Protein AF-A0A6B3HBE4-F1 (afdb_monomer)

Structure (mmCIF, N/CA/C/O backbone):
data_AF-A0A6B3HBE4-F1
#
_entry.id   AF-A0A6B3HBE4-F1
#
loop_
_atom_site.group_PDB
_atom_site.id
_atom_site.type_symbol
_atom_site.label_atom_id
_atom_site.label_alt_id
_atom_site.label_comp_id
_atom_site.label_asym_id
_atom_site.label_entity_id
_atom_site.label_seq_id
_atom_site.pdbx_PDB_ins_code
_atom_site.Cartn_x
_atom_site.Cartn_y
_atom_site.Cartn_z
_atom_site.occupancy
_atom_site.B_iso_or_equiv
_atom_site.auth_seq_id
_atom_site.auth_comp_id
_atom_site.auth_asym_id
_atom_site.auth_atom_id
_atom_site.pdbx_PDB_model_num
ATOM 1 N N . LEU A 1 1 ? 2.280 4.215 -7.821 1.00 83.12 1 LEU A N 1
ATOM 2 C CA . LEU A 1 1 ? 1.162 3.337 -7.368 1.00 83.12 1 LEU A CA 1
ATOM 3 C C . LEU A 1 1 ? 1.650 2.064 -6.676 1.00 83.12 1 LEU A C 1
ATOM 5 O O . LEU A 1 1 ? 1.204 1.824 -5.567 1.00 83.12 1 LEU A O 1
ATOM 9 N N . ALA A 1 2 ? 2.536 1.256 -7.276 1.00 90.75 2 ALA A N 1
ATOM 10 C CA . ALA A 1 2 ? 3.036 0.026 -6.636 1.00 90.75 2 ALA A CA 1
ATOM 11 C C . ALA A 1 2 ? 3.702 0.277 -5.268 1.00 90.75 2 ALA A C 1
ATOM 13 O O . ALA A 1 2 ? 3.435 -0.441 -4.313 1.00 90.75 2 ALA A O 1
ATOM 14 N N . GLU A 1 3 ? 4.503 1.336 -5.166 1.00 90.44 3 GLU A N 1
ATOM 15 C CA . GLU A 1 3 ? 5.178 1.731 -3.924 1.00 90.44 3 GLU A CA 1
ATOM 16 C C . GLU A 1 3 ? 4.204 2.246 -2.860 1.00 90.44 3 GLU A C 1
ATOM 18 O O . GLU A 1 3 ? 4.286 1.847 -1.707 1.00 90.44 3 GLU A O 1
ATOM 23 N N . VAL A 1 4 ? 3.184 3.012 -3.263 1.00 92.25 4 VAL A N 1
ATOM 24 C CA . VAL A 1 4 ? 2.107 3.459 -2.362 1.00 92.25 4 VAL A CA 1
ATOM 25 C C . VAL A 1 4 ? 1.341 2.264 -1.770 1.00 92.25 4 VAL A C 1
ATOM 27 O O . VAL A 1 4 ? 1.078 2.235 -0.570 1.00 92.25 4 VAL A O 1
ATOM 30 N N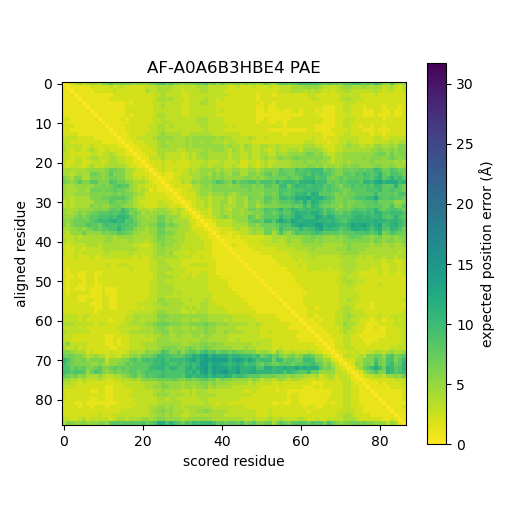 . GLU A 1 5 ? 1.018 1.252 -2.585 1.00 94.19 5 GLU A N 1
ATOM 31 C CA . GLU A 1 5 ? 0.367 0.014 -2.119 1.00 94.19 5 GLU A CA 1
ATOM 32 C C . GLU A 1 5 ? 1.262 -0.777 -1.153 1.00 94.19 5 GLU A C 1
ATOM 34 O O . GLU A 1 5 ? 0.799 -1.248 -0.109 1.00 94.19 5 GLU A O 1
ATOM 39 N N . ARG A 1 6 ? 2.554 -0.903 -1.486 1.00 94.88 6 ARG A N 1
ATOM 40 C CA . ARG A 1 6 ? 3.563 -1.564 -0.651 1.00 94.88 6 ARG A CA 1
ATOM 41 C C . ARG A 1 6 ? 3.680 -0.878 0.709 1.00 94.88 6 ARG A C 1
ATOM 43 O O . ARG A 1 6 ? 3.523 -1.545 1.731 1.00 94.88 6 ARG A O 1
ATOM 50 N N . PHE A 1 7 ? 3.845 0.439 0.714 1.00 93.94 7 PHE A N 1
ATOM 51 C CA . PHE A 1 7 ? 3.974 1.232 1.927 1.00 93.94 7 PHE A CA 1
ATOM 52 C C . PHE A 1 7 ? 2.755 1.055 2.842 1.00 93.94 7 PHE A C 1
ATOM 54 O O . PHE A 1 7 ? 2.883 0.651 3.996 1.00 93.94 7 PHE A O 1
ATOM 61 N N . TRP A 1 8 ? 1.537 1.263 2.337 1.00 95.44 8 TRP A N 1
ATOM 62 C CA . TRP A 1 8 ? 0.351 1.246 3.198 1.00 95.44 8 TRP A CA 1
ATOM 63 C C . TRP A 1 8 ? -0.053 -0.146 3.692 1.00 95.44 8 TRP A C 1
ATOM 65 O O . TRP A 1 8 ? -0.415 -0.300 4.862 1.00 95.44 8 TRP A O 1
ATOM 75 N N . PHE A 1 9 ? 0.002 -1.174 2.843 1.00 96.56 9 PHE A N 1
ATOM 76 C CA . PHE A 1 9 ? -0.505 -2.499 3.215 1.00 96.56 9 PHE A CA 1
ATOM 77 C C . PHE A 1 9 ? 0.563 -3.475 3.709 1.00 96.56 9 PHE A C 1
ATOM 79 O O . PHE A 1 9 ? 0.222 -4.463 4.368 1.00 96.56 9 PHE A O 1
ATOM 86 N N . ARG A 1 10 ? 1.840 -3.242 3.404 1.00 95.94 10 ARG A N 1
ATOM 87 C CA . ARG A 1 10 ? 2.933 -4.112 3.854 1.00 95.94 10 ARG A CA 1
ATOM 88 C C . ARG A 1 10 ? 3.701 -3.461 4.987 1.00 95.94 10 ARG A C 1
ATOM 90 O O . ARG A 1 10 ? 3.761 -4.044 6.065 1.00 95.94 10 ARG A O 1
ATOM 97 N N . GLU A 1 11 ? 4.174 -2.238 4.807 1.00 94.94 11 GLU A N 1
ATOM 98 C CA . GLU A 1 11 ? 4.976 -1.572 5.838 1.00 94.94 11 GLU A CA 1
ATOM 99 C C . GLU A 1 11 ? 4.109 -1.031 6.975 1.00 94.94 11 GLU A C 1
ATOM 101 O O . GLU A 1 11 ? 4.310 -1.385 8.134 1.00 94.94 11 GLU A O 1
ATOM 106 N N . ILE A 1 12 ? 3.069 -0.251 6.670 1.00 95.50 12 ILE A N 1
ATOM 107 C CA . ILE A 1 12 ? 2.187 0.304 7.699 1.00 95.50 12 ILE A CA 1
ATOM 108 C C . ILE A 1 12 ? 1.288 -0.788 8.277 1.00 95.50 12 ILE A C 1
ATOM 110 O O . ILE A 1 12 ? 1.436 -1.135 9.448 1.00 95.50 12 ILE A O 1
ATOM 114 N N . LEU A 1 13 ? 0.366 -1.366 7.498 1.00 96.25 13 LEU A N 1
ATOM 115 C CA . LEU A 1 13 ? -0.600 -2.332 8.035 1.00 96.25 13 LEU A CA 1
ATOM 116 C C . LEU A 1 13 ? 0.085 -3.562 8.650 1.00 96.25 13 LEU A C 1
ATOM 118 O O . LEU A 1 13 ? -0.186 -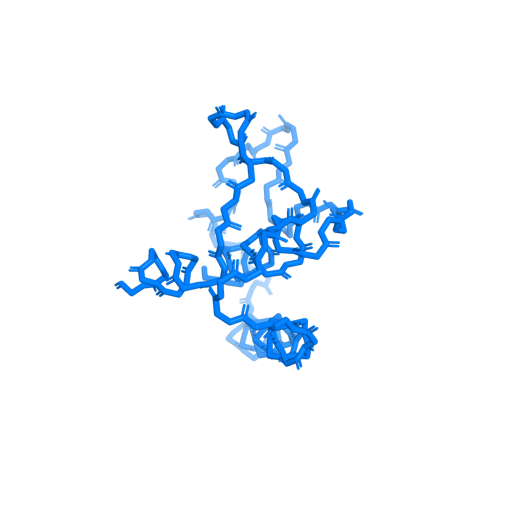3.891 9.807 1.00 96.25 13 LEU A O 1
ATOM 122 N N . ALA A 1 14 ? 0.966 -4.227 7.896 1.00 95.94 14 ALA A N 1
ATOM 123 C CA . ALA A 1 14 ? 1.572 -5.487 8.319 1.00 95.94 14 ALA A CA 1
ATOM 124 C C . ALA A 1 14 ? 2.887 -5.332 9.102 1.00 95.94 14 ALA A C 1
ATOM 126 O O . ALA A 1 14 ? 3.280 -6.288 9.776 1.00 95.94 14 ALA A O 1
ATOM 127 N N . GLY A 1 15 ? 3.513 -4.149 9.104 1.00 94.19 15 GLY A N 1
ATOM 128 C CA . GLY A 1 15 ? 4.778 -3.921 9.807 1.00 94.19 15 GLY A CA 1
ATOM 129 C C . GLY A 1 15 ? 5.980 -4.576 9.126 1.00 94.19 15 GLY A C 1
ATOM 130 O O . GLY A 1 15 ? 6.939 -4.918 9.811 1.00 94.19 15 GLY A O 1
ATOM 131 N N . GLU A 1 16 ? 5.908 -4.851 7.822 1.00 94.56 16 GLU A N 1
ATOM 132 C CA . GLU A 1 16 ? 7.034 -5.405 7.066 1.00 94.56 16 GLU A CA 1
ATOM 133 C C . GLU A 1 16 ? 8.107 -4.325 6.866 1.00 94.56 16 GLU A C 1
ATOM 135 O O . GLU A 1 16 ? 7.797 -3.239 6.399 1.00 94.56 16 GLU A O 1
ATOM 140 N N . GLU A 1 17 ? 9.370 -4.619 7.175 1.00 91.50 17 GLU A N 1
ATOM 141 C CA . GLU A 1 17 ? 10.492 -3.751 6.798 1.00 91.50 17 GLU A CA 1
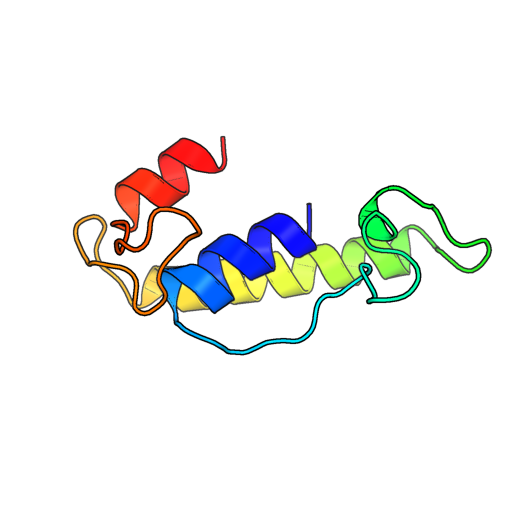ATOM 142 C C . GLU A 1 17 ? 10.966 -4.151 5.403 1.00 91.50 17 GLU A C 1
ATOM 144 O O . GLU A 1 17 ? 11.540 -5.226 5.198 1.00 91.50 17 GLU A O 1
ATOM 149 N N . LEU A 1 18 ? 10.666 -3.308 4.424 1.00 90.56 18 LEU A N 1
ATOM 150 C CA . LEU A 1 18 ? 10.933 -3.567 3.022 1.00 90.56 18 LEU A CA 1
ATOM 151 C C . LEU A 1 18 ? 11.755 -2.423 2.435 1.00 90.56 18 LEU A C 1
ATOM 153 O O . LEU A 1 18 ? 11.519 -1.277 2.792 1.00 90.56 18 LEU A O 1
ATOM 157 N N . PRO A 1 19 ? 12.693 -2.709 1.517 1.00 89.31 19 PRO A N 1
ATOM 158 C CA . PRO A 1 19 ? 13.329 -1.642 0.765 1.00 89.31 19 PRO A CA 1
ATOM 159 C C . PRO A 1 19 ? 12.309 -0.989 -0.171 1.00 89.31 19 PRO A C 1
ATOM 161 O O . PRO A 1 19 ? 11.396 -1.676 -0.664 1.00 89.31 19 PRO A O 1
ATOM 164 N N . ASP A 1 20 ? 12.532 0.289 -0.452 1.00 87.12 20 ASP A N 1
ATOM 165 C CA . ASP A 1 20 ? 11.838 1.037 -1.496 1.00 87.12 20 ASP A CA 1
ATOM 166 C C . ASP A 1 20 ? 11.987 0.327 -2.850 1.00 87.12 20 ASP A C 1
ATOM 168 O O . ASP A 1 20 ? 12.943 -0.420 -3.103 1.00 87.12 20 ASP A O 1
ATOM 172 N N . LEU A 1 21 ? 10.982 0.484 -3.711 1.00 87.19 21 LEU A N 1
ATOM 173 C CA . LEU A 1 21 ? 10.974 -0.155 -5.028 1.00 87.19 21 LEU A CA 1
ATOM 174 C C . LEU A 1 21 ? 11.756 0.663 -6.048 1.00 87.19 21 LEU A C 1
ATOM 176 O O . LEU 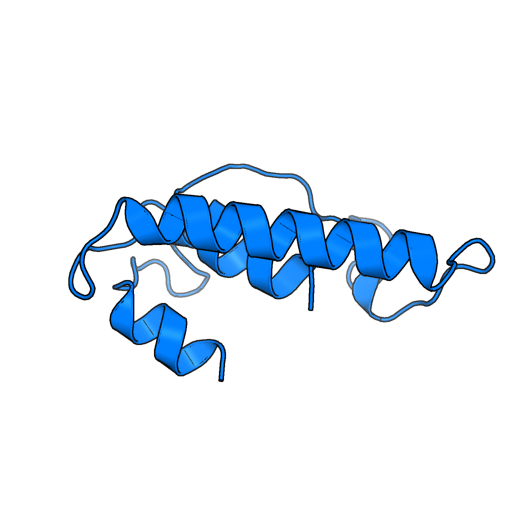A 1 21 ? 12.379 0.076 -6.938 1.00 87.19 21 LEU A O 1
ATOM 180 N N . TYR A 1 22 ? 11.674 1.988 -5.943 1.00 87.75 22 TYR A N 1
ATOM 181 C CA . TYR A 1 22 ? 12.225 2.910 -6.930 1.00 87.75 22 TYR A CA 1
ATOM 182 C C . TYR A 1 22 ? 13.077 4.004 -6.292 1.00 87.75 22 TYR A C 1
ATOM 184 O O . TYR A 1 22 ? 14.111 4.358 -6.859 1.00 87.75 22 TYR A O 1
ATOM 192 N N . SER A 1 23 ? 12.685 4.500 -5.119 1.00 86.19 23 SER A N 1
ATOM 193 C CA . SER A 1 23 ? 13.456 5.507 -4.393 1.00 86.19 23 SER A CA 1
ATOM 194 C C . SER A 1 23 ? 14.761 4.935 -3.835 1.00 86.19 23 SER A C 1
ATOM 196 O O . SER A 1 23 ? 14.854 3.777 -3.423 1.00 86.19 23 SER A O 1
ATOM 198 N N . THR A 1 24 ? 15.803 5.762 -3.840 1.00 86.19 24 THR A N 1
ATOM 199 C CA . THR A 1 24 ? 17.122 5.440 -3.279 1.00 86.19 24 THR A CA 1
ATOM 200 C C . THR A 1 24 ? 17.650 6.628 -2.479 1.00 86.19 24 THR A C 1
ATOM 202 O O . THR A 1 24 ? 17.147 7.739 -2.608 1.00 86.19 24 THR A O 1
ATOM 205 N N . GLU A 1 25 ? 18.696 6.434 -1.669 1.00 85.62 25 GLU A N 1
ATOM 206 C CA . GLU A 1 25 ? 19.321 7.556 -0.946 1.00 85.62 25 GLU A CA 1
ATOM 207 C C . GLU A 1 25 ? 19.897 8.627 -1.894 1.00 85.62 25 GLU A C 1
ATOM 209 O O . GLU A 1 25 ? 19.937 9.806 -1.545 1.00 85.62 25 GLU A O 1
ATOM 214 N N . GLU A 1 26 ? 20.340 8.222 -3.087 1.00 86.75 26 GLU A N 1
ATOM 215 C CA . GLU A 1 26 ? 20.927 9.108 -4.100 1.00 86.75 26 GLU A CA 1
ATOM 216 C C . GLU A 1 26 ? 19.862 9.793 -4.974 1.00 86.75 26 GLU A C 1
ATOM 218 O O . GLU A 1 26 ? 20.100 10.892 -5.476 1.00 86.75 26 GLU A O 1
ATOM 223 N N . ASP A 1 27 ? 18.691 9.167 -5.118 1.00 84.69 27 ASP A N 1
ATOM 224 C CA . ASP A 1 27 ? 17.523 9.687 -5.834 1.00 84.69 27 ASP A CA 1
ATOM 225 C C . ASP A 1 27 ? 16.231 9.379 -5.050 1.00 84.69 27 ASP A C 1
ATOM 227 O O . ASP A 1 27 ? 15.584 8.348 -5.283 1.00 84.69 27 ASP A O 1
ATOM 231 N N . PRO A 1 28 ? 15.867 10.238 -4.078 1.00 83.62 28 PRO A N 1
ATOM 232 C CA . PRO A 1 28 ? 14.693 10.027 -3.229 1.00 83.62 28 PRO A CA 1
ATOM 233 C C . PRO A 1 28 ? 13.367 10.062 -3.998 1.00 83.62 28 PRO A C 1
ATOM 235 O O . PRO A 1 28 ? 12.410 9.414 -3.585 1.00 83.62 28 PRO A O 1
ATOM 238 N N . ASP A 1 29 ? 13.334 10.780 -5.123 1.00 84.12 29 ASP A N 1
ATOM 239 C CA . ASP A 1 29 ? 12.162 10.944 -5.992 1.00 84.12 29 ASP A CA 1
ATOM 240 C C . ASP A 1 29 ? 12.241 10.014 -7.226 1.00 84.12 29 ASP A C 1
ATOM 242 O O . ASP A 1 29 ? 11.630 10.274 -8.269 1.00 84.12 29 ASP A O 1
ATOM 246 N N . GLY A 1 30 ? 13.019 8.925 -7.137 1.00 83.50 30 GLY A N 1
ATOM 247 C CA . GLY A 1 30 ? 13.237 7.979 -8.237 1.00 83.50 30 GLY A CA 1
ATOM 248 C C . GLY A 1 30 ? 11.953 7.322 -8.757 1.00 83.50 30 GLY A C 1
ATOM 249 O O . GLY A 1 30 ? 11.886 6.912 -9.917 1.00 83.50 30 GLY A O 1
ATOM 250 N N . ASP A 1 31 ? 10.896 7.291 -7.948 1.00 83.44 31 ASP A N 1
ATOM 251 C CA . ASP A 1 31 ? 9.556 6.824 -8.307 1.00 83.44 31 ASP A CA 1
ATOM 252 C C . ASP A 1 31 ? 8.825 7.735 -9.312 1.00 83.44 31 ASP A C 1
ATOM 254 O O . ASP A 1 31 ? 7.908 7.283 -10.011 1.00 83.44 31 ASP A O 1
ATOM 258 N N . PHE A 1 32 ? 9.262 8.992 -9.451 1.00 84.06 32 PHE A N 1
ATOM 259 C CA . PHE A 1 32 ? 8.795 9.929 -10.477 1.00 84.06 32 PHE A CA 1
ATOM 260 C C . PHE A 1 32 ? 9.589 9.846 -11.787 1.00 84.06 32 PHE A C 1
ATOM 262 O O . PHE A 1 32 ? 9.165 10.418 -12.799 1.00 84.06 32 PHE A O 1
ATOM 269 N N . THR A 1 33 ? 10.706 9.116 -11.808 1.00 85.44 33 THR A N 1
ATOM 270 C CA . THR A 1 33 ? 11.568 8.985 -12.985 1.00 85.44 33 THR A CA 1
ATOM 271 C C . THR A 1 33 ? 11.274 7.693 -13.746 1.00 85.44 33 THR A C 1
ATOM 273 O O . THR A 1 33 ? 11.303 6.587 -13.212 1.00 85.44 33 THR A O 1
ATOM 276 N N . VAL A 1 34 ? 11.029 7.806 -15.054 1.00 83.50 34 VAL A N 1
ATOM 277 C CA . VAL A 1 34 ? 10.867 6.634 -15.926 1.00 83.50 34 VAL A CA 1
ATOM 278 C C . VAL A 1 34 ? 12.233 6.218 -16.464 1.00 83.50 34 VAL A C 1
ATOM 280 O O . VAL A 1 34 ? 12.795 6.892 -17.325 1.00 83.50 34 VAL A O 1
ATOM 283 N N . ALA A 1 35 ? 12.758 5.093 -15.978 1.00 84.31 35 ALA A N 1
ATOM 284 C CA . ALA A 1 35 ? 13.994 4.515 -16.499 1.00 84.31 35 ALA A CA 1
ATOM 285 C C . ALA A 1 35 ? 13.855 4.128 -17.983 1.00 84.31 35 ALA A C 1
ATOM 287 O O . ALA A 1 35 ? 12.818 3.615 -18.402 1.00 84.31 35 ALA A O 1
ATOM 288 N N . GLU A 1 36 ? 14.919 4.282 -18.777 1.00 85.62 36 GLU A N 1
ATOM 289 C CA . GLU A 1 36 ? 14.907 3.912 -20.206 1.00 85.62 36 GLU A CA 1
ATOM 290 C C . GLU A 1 36 ? 14.612 2.421 -20.446 1.00 85.62 36 GLU A C 1
ATOM 292 O O . GLU A 1 36 ? 14.076 2.039 -21.484 1.00 85.62 36 GLU A O 1
ATOM 297 N N . SER A 1 37 ? 14.942 1.566 -19.476 1.00 85.94 37 SER A N 1
ATOM 298 C CA . SER A 1 37 ? 14.670 0.127 -19.504 1.00 85.94 37 SER A CA 1
ATOM 299 C C . SER A 1 37 ? 13.255 -0.244 -19.044 1.00 85.94 37 SER A C 1
ATOM 301 O O . SER A 1 37 ? 12.883 -1.421 -19.105 1.00 85.94 37 SER A O 1
ATOM 303 N N . ALA A 1 38 ? 12.457 0.721 -18.574 1.00 86.88 38 ALA A N 1
ATOM 304 C CA . ALA A 1 38 ? 11.112 0.467 -18.086 1.00 86.88 38 ALA A CA 1
ATOM 305 C C . ALA A 1 38 ? 10.200 0.018 -19.235 1.00 86.88 38 ALA A C 1
ATOM 307 O O . ALA A 1 38 ? 10.091 0.657 -20.281 1.00 86.88 38 ALA A O 1
ATOM 308 N N . THR A 1 39 ? 9.500 -1.094 -19.023 1.00 91.50 39 THR A N 1
ATOM 309 C CA . THR A 1 39 ? 8.499 -1.600 -19.964 1.00 91.50 39 THR A CA 1
ATOM 310 C C . THR A 1 39 ? 7.148 -1.655 -19.280 1.00 91.50 39 THR A C 1
ATOM 312 O O . THR A 1 39 ? 7.065 -1.994 -18.100 1.00 91.50 39 THR A O 1
ATOM 315 N N . TRP A 1 40 ? 6.077 -1.397 -20.036 1.00 89.12 40 TRP A N 1
ATOM 316 C CA . TRP A 1 40 ? 4.710 -1.522 -19.526 1.00 89.12 40 TRP A CA 1
ATOM 317 C C . TRP A 1 40 ? 4.477 -2.871 -18.833 1.00 89.12 40 TRP A C 1
ATOM 319 O O . TRP A 1 40 ? 4.004 -2.909 -17.703 1.00 89.12 40 TRP A O 1
ATOM 329 N N . ALA A 1 41 ? 4.860 -3.975 -19.484 1.00 91.81 41 ALA A N 1
ATOM 330 C CA . ALA A 1 41 ? 4.658 -5.318 -18.948 1.00 91.81 41 ALA A CA 1
ATOM 331 C C . ALA A 1 41 ? 5.407 -5.540 -17.621 1.00 91.81 41 ALA A C 1
ATOM 333 O O . ALA A 1 41 ? 4.863 -6.155 -16.705 1.00 91.81 41 ALA A O 1
ATOM 334 N N . GLY A 1 42 ? 6.632 -5.014 -17.497 1.00 89.88 42 GLY A N 1
ATOM 335 C CA . GLY A 1 42 ? 7.398 -5.068 -16.252 1.00 89.88 42 GLY A CA 1
ATOM 336 C C . GLY A 1 42 ? 6.730 -4.269 -15.134 1.00 89.88 42 GLY A C 1
ATOM 337 O O . GLY A 1 42 ? 6.473 -4.809 -14.058 1.00 89.88 42 GLY A O 1
ATOM 338 N N . THR A 1 43 ? 6.378 -3.011 -15.405 1.00 90.56 43 THR A N 1
ATOM 339 C CA . THR A 1 43 ? 5.734 -2.123 -14.427 1.00 90.56 43 THR A CA 1
ATOM 340 C C . THR A 1 43 ? 4.362 -2.647 -13.997 1.00 90.56 43 THR A C 1
ATOM 342 O O . THR A 1 43 ? 4.046 -2.655 -12.807 1.00 90.56 43 THR A O 1
ATOM 345 N N . GLU A 1 44 ? 3.559 -3.156 -14.936 1.00 93.56 44 GLU A N 1
ATOM 346 C CA . GLU A 1 44 ? 2.261 -3.770 -14.645 1.00 93.56 44 GLU A CA 1
ATOM 347 C C . GLU A 1 44 ? 2.420 -5.013 -13.759 1.00 93.56 44 GLU A C 1
ATOM 349 O O . GLU A 1 44 ? 1.666 -5.189 -12.800 1.00 93.56 44 GLU A O 1
ATOM 354 N N . SER A 1 45 ? 3.408 -5.867 -14.045 1.00 94.19 45 SER A N 1
ATOM 355 C CA . SER A 1 45 ? 3.671 -7.064 -13.244 1.00 94.19 45 SER A CA 1
ATOM 356 C C . SER A 1 45 ? 4.037 -6.716 -11.800 1.00 94.19 45 SER A C 1
ATOM 358 O O . SER A 1 45 ? 3.516 -7.343 -10.876 1.00 94.19 45 SER A O 1
ATOM 360 N N . VAL A 1 46 ? 4.895 -5.710 -11.591 1.00 94.00 46 VAL A N 1
ATOM 361 C CA . VAL A 1 46 ? 5.269 -5.238 -10.246 1.00 94.00 46 VAL A CA 1
ATOM 362 C C . VAL A 1 46 ? 4.045 -4.703 -9.510 1.00 94.00 46 VAL A C 1
ATOM 364 O O . VAL A 1 46 ? 3.751 -5.133 -8.396 1.00 94.00 46 VAL A O 1
ATOM 367 N N . TRP A 1 47 ? 3.265 -3.837 -10.156 1.00 93.00 47 TRP A N 1
ATOM 368 C CA . TRP A 1 47 ? 2.058 -3.279 -9.551 1.00 93.00 47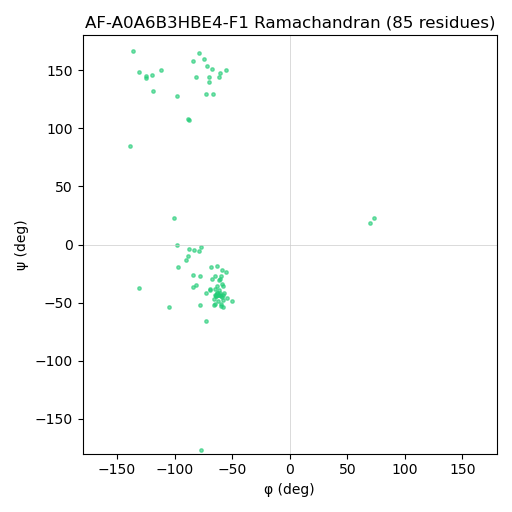 TRP A CA 1
ATOM 369 C C . TRP A 1 47 ? 1.042 -4.360 -9.161 1.00 93.00 47 TRP A C 1
ATOM 371 O O . TRP A 1 47 ? 0.529 -4.357 -8.042 1.00 93.00 47 TRP A O 1
ATOM 381 N N . ARG A 1 48 ? 0.791 -5.343 -10.032 1.00 95.06 48 ARG A N 1
ATOM 382 C CA . ARG A 1 48 ? -0.115 -6.462 -9.726 1.00 95.06 48 ARG A CA 1
ATOM 383 C C . ARG A 1 48 ? 0.386 -7.328 -8.572 1.00 95.06 48 ARG A C 1
ATOM 385 O O . ARG A 1 48 ? -0.437 -7.820 -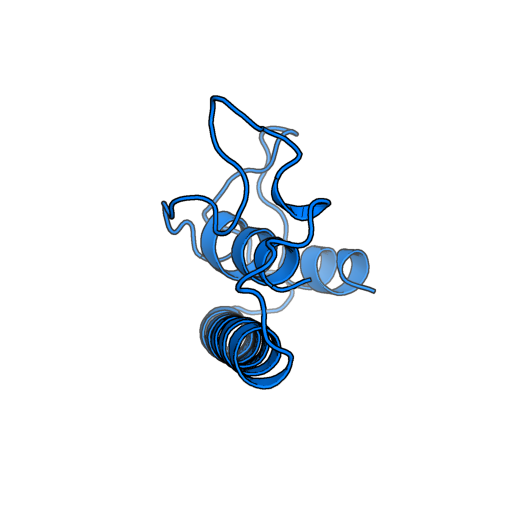7.797 1.00 95.06 48 ARG A O 1
ATOM 392 N N . ALA A 1 49 ? 1.699 -7.521 -8.453 1.00 96.38 49 ALA A N 1
ATOM 393 C CA . ALA A 1 49 ? 2.287 -8.259 -7.341 1.00 96.38 49 ALA A CA 1
ATOM 394 C C . ALA A 1 49 ? 2.044 -7.544 -6.003 1.00 96.38 49 ALA A C 1
ATOM 396 O O . ALA A 1 49 ? 1.627 -8.195 -5.041 1.00 96.38 49 ALA A O 1
ATOM 397 N N . GLU A 1 50 ? 2.209 -6.218 -5.963 1.00 96.06 50 GLU A N 1
ATOM 398 C CA . GLU A 1 50 ? 1.952 -5.430 -4.754 1.00 96.06 50 GLU A CA 1
ATOM 399 C C . GLU A 1 50 ? 0.455 -5.362 -4.414 1.00 96.06 50 GLU A C 1
ATOM 401 O O . GLU A 1 50 ? 0.103 -5.575 -3.258 1.00 96.06 50 GLU A O 1
ATOM 406 N N . ILE A 1 51 ? -0.460 -5.249 -5.392 1.00 95.94 51 ILE A N 1
ATOM 407 C CA . ILE A 1 51 ? -1.911 -5.398 -5.125 1.00 95.94 51 ILE A CA 1
ATOM 408 C C . ILE A 1 51 ? -2.218 -6.767 -4.506 1.00 95.94 51 ILE A C 1
ATOM 410 O O . ILE A 1 51 ? -3.032 -6.888 -3.587 1.00 95.94 51 ILE A O 1
ATOM 414 N N . ALA A 1 52 ? -1.617 -7.835 -5.034 1.00 97.50 52 ALA A N 1
ATOM 415 C CA . ALA A 1 52 ? -1.854 -9.176 -4.517 1.00 97.50 52 ALA A CA 1
ATOM 416 C C . ALA A 1 52 ? -1.342 -9.316 -3.075 1.00 97.50 52 ALA A C 1
ATOM 418 O O . ALA A 1 52 ? -2.000 -9.968 -2.264 1.00 97.50 52 ALA A O 1
ATOM 419 N N . ALA A 1 53 ? -0.202 -8.703 -2.747 1.00 96.38 53 ALA A N 1
ATOM 420 C CA . ALA A 1 53 ? 0.310 -8.635 -1.382 1.00 96.38 53 ALA A CA 1
ATOM 421 C C . ALA A 1 53 ? -0.607 -7.807 -0.471 1.00 96.38 53 ALA A C 1
ATOM 423 O O . ALA A 1 53 ? -1.012 -8.305 0.579 1.00 96.38 53 ALA A O 1
ATOM 424 N N . ALA A 1 54 ? -1.033 -6.625 -0.918 1.00 95.75 54 ALA A N 1
ATOM 425 C CA . ALA A 1 54 ? -1.952 -5.758 -0.192 1.00 95.75 54 ALA A CA 1
ATOM 426 C C . ALA A 1 54 ? -3.252 -6.480 0.188 1.00 95.75 54 ALA A C 1
ATOM 428 O O . ALA A 1 54 ? -3.673 -6.462 1.344 1.00 95.75 54 ALA A O 1
ATOM 429 N N . ARG A 1 55 ? -3.846 -7.215 -0.761 1.00 96.38 55 ARG A N 1
ATOM 430 C CA . ARG A 1 55 ? -5.055 -8.022 -0.522 1.00 96.38 55 ARG A CA 1
ATOM 431 C C . ARG A 1 55 ? -4.834 -9.146 0.483 1.00 96.38 55 ARG A C 1
ATOM 433 O O . ARG A 1 55 ? -5.707 -9.383 1.313 1.00 96.38 55 ARG A O 1
ATOM 440 N N . ARG A 1 56 ? -3.700 -9.851 0.405 1.00 97.44 56 ARG A N 1
ATOM 441 C CA . ARG A 1 56 ? -3.371 -10.919 1.364 1.00 97.44 56 ARG A CA 1
ATOM 442 C C . ARG A 1 56 ? -3.205 -10.364 2.771 1.00 97.44 56 ARG A C 1
ATOM 444 O O . ARG A 1 56 ? -3.751 -10.946 3.701 1.00 97.44 56 ARG A O 1
ATOM 451 N N . ASN A 1 57 ? -2.504 -9.241 2.905 1.00 96.06 57 ASN A N 1
ATOM 452 C CA . ASN A 1 57 ? -2.293 -8.606 4.196 1.00 96.06 57 ASN A CA 1
ATOM 453 C C . ASN A 1 57 ? -3.617 -8.107 4.762 1.00 96.06 57 ASN A C 1
ATOM 455 O O . ASN A 1 57 ? -3.976 -8.517 5.856 1.00 96.06 57 ASN A O 1
ATOM 459 N N . ALA A 1 58 ? -4.399 -7.340 4.002 1.00 96.38 58 ALA A N 1
ATOM 460 C CA . ALA A 1 58 ? -5.680 -6.819 4.471 1.00 96.38 58 ALA A CA 1
ATOM 461 C C . ALA A 1 58 ? -6.681 -7.912 4.886 1.00 96.38 58 ALA A C 1
ATOM 463 O O . ALA A 1 58 ? -7.419 -7.723 5.846 1.00 96.38 58 ALA A O 1
ATOM 464 N N . ALA A 1 59 ? -6.677 -9.077 4.227 1.00 97.25 59 ALA A N 1
ATOM 465 C CA . ALA A 1 59 ? -7.553 -10.196 4.586 1.00 97.25 59 ALA A CA 1
ATOM 466 C C . ALA A 1 59 ? -7.297 -10.770 5.995 1.00 97.25 59 ALA A C 1
ATOM 468 O O . ALA A 1 59 ? -8.159 -11.465 6.530 1.00 97.25 59 ALA A O 1
ATOM 469 N N . ALA A 1 60 ? -6.132 -10.498 6.591 1.00 96.31 60 ALA A N 1
ATOM 470 C CA . ALA A 1 60 ? -5.786 -10.929 7.942 1.00 96.31 60 ALA A CA 1
ATOM 471 C C . ALA A 1 60 ? -6.237 -9.950 9.046 1.00 96.31 60 ALA A C 1
ATOM 473 O O . ALA A 1 60 ? -6.042 -10.259 10.220 1.00 96.31 60 ALA A O 1
ATOM 474 N N . TYR A 1 61 ? -6.820 -8.798 8.690 1.00 96.62 61 TYR A N 1
ATOM 475 C CA . TYR A 1 61 ? -7.202 -7.735 9.625 1.00 96.62 61 TYR A CA 1
ATOM 476 C C . TYR A 1 61 ? -8.687 -7.382 9.488 1.00 96.62 61 TYR A C 1
ATOM 478 O O . TYR A 1 61 ? -9.261 -7.365 8.398 1.00 96.62 61 TYR A O 1
ATOM 486 N N . GLY A 1 62 ? -9.314 -7.049 10.610 1.00 97.00 62 GLY A N 1
ATOM 487 C CA . GLY A 1 62 ? -10.590 -6.353 10.653 1.00 97.00 62 GLY A CA 1
ATOM 488 C C . GLY A 1 62 ? -10.444 -4.868 10.307 1.00 97.00 62 GLY A C 1
ATOM 489 O O . GLY A 1 62 ? -9.378 -4.273 10.431 1.00 97.00 62 GLY A O 1
ATOM 490 N N . LEU A 1 63 ? -11.548 -4.229 9.908 1.00 96.81 63 LEU A N 1
ATOM 491 C CA . LEU A 1 63 ? -11.551 -2.807 9.532 1.00 96.81 63 LEU A CA 1
ATOM 492 C C . LEU A 1 63 ? -11.116 -1.862 10.665 1.00 96.81 63 LEU A C 1
ATOM 494 O O . LEU A 1 63 ? -10.580 -0.791 10.392 1.00 96.81 63 LEU A O 1
ATOM 498 N N . ASP A 1 64 ? -11.365 -2.238 11.916 1.00 97.56 64 ASP A N 1
ATOM 499 C CA . ASP A 1 64 ? -11.007 -1.441 13.092 1.00 97.56 64 ASP A CA 1
ATOM 500 C C . ASP A 1 64 ? -9.685 -1.899 13.739 1.00 97.56 64 ASP A C 1
ATOM 502 O O . ASP A 1 64 ? -9.235 -1.277 14.702 1.00 97.56 64 ASP A O 1
ATOM 506 N N . ASP A 1 65 ? -9.034 -2.936 13.194 1.00 97.62 65 ASP A N 1
ATOM 507 C CA . ASP A 1 65 ? -7.734 -3.396 13.682 1.00 97.62 65 ASP A CA 1
ATOM 508 C C . ASP A 1 65 ? -6.648 -2.381 13.338 1.00 97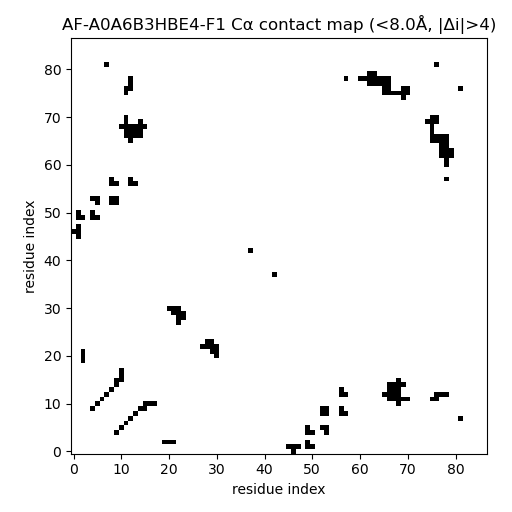.62 65 ASP A C 1
ATOM 510 O O . ASP A 1 65 ? -6.623 -1.812 12.243 1.00 97.62 65 ASP A O 1
ATOM 514 N N . LEU A 1 66 ? -5.743 -2.172 14.293 1.00 96.88 66 LEU A N 1
ATOM 515 C CA . LEU A 1 66 ? -4.628 -1.246 14.165 1.00 96.88 66 LEU A CA 1
ATOM 516 C C . LEU A 1 66 ? -3.462 -1.869 13.393 1.00 96.88 66 LEU A C 1
ATOM 518 O O . LEU A 1 66 ? -3.144 -3.050 13.539 1.00 96.88 66 LEU A O 1
ATOM 522 N N . SER A 1 67 ? -2.804 -1.021 12.613 1.00 95.94 67 SER A N 1
ATOM 523 C CA . SER A 1 67 ? -1.580 -1.303 11.885 1.00 95.94 67 SER A CA 1
ATOM 524 C C . SER A 1 6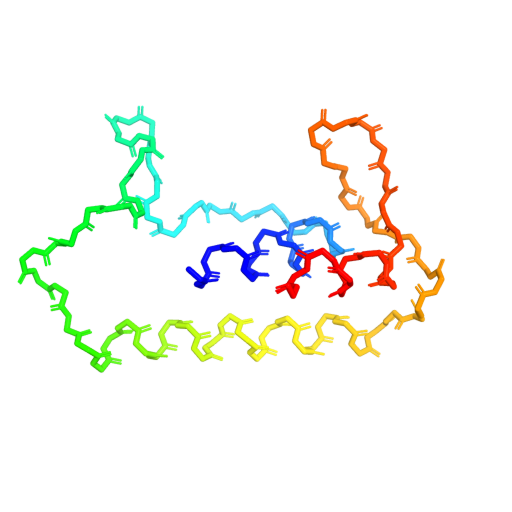7 ? -0.448 -1.687 12.835 1.00 95.94 67 SER A C 1
ATOM 526 O O . SER A 1 67 ? -0.367 -1.191 13.963 1.00 95.94 67 SER A O 1
ATOM 528 N N . ARG A 1 68 ? 0.443 -2.570 12.379 1.00 94.75 68 ARG A N 1
ATOM 529 C CA . ARG A 1 68 ? 1.637 -2.959 13.144 1.00 94.75 68 ARG A CA 1
ATOM 530 C C . ARG A 1 68 ? 2.774 -1.955 13.000 1.00 94.75 68 ARG A C 1
ATOM 532 O O . ARG A 1 68 ? 3.506 -1.733 13.959 1.00 94.75 68 ARG A O 1
ATOM 539 N N . GLY A 1 69 ? 2.905 -1.355 11.822 1.00 91.19 69 GLY A N 1
ATOM 540 C CA . GLY A 1 69 ? 3.796 -0.235 11.566 1.00 91.19 69 GLY A CA 1
ATOM 541 C C . GLY A 1 69 ? 3.213 1.086 12.064 1.00 91.19 69 GLY A C 1
ATOM 542 O O . GLY A 1 69 ? 2.012 1.215 12.339 1.00 91.19 69 GLY A O 1
ATOM 543 N N . VAL A 1 70 ? 4.084 2.087 12.156 1.00 87.50 70 VAL A N 1
ATOM 544 C CA . VAL A 1 70 ? 3.737 3.468 12.498 1.00 87.50 70 VAL A CA 1
ATOM 545 C C . VAL A 1 70 ? 4.107 4.374 11.333 1.00 87.50 70 VAL A C 1
ATOM 547 O O . VAL A 1 70 ? 5.205 4.282 10.797 1.00 87.50 70 VAL A O 1
ATOM 550 N N . GLY A 1 71 ? 3.183 5.244 10.926 1.00 76.44 71 GLY A N 1
ATOM 551 C CA . GLY A 1 71 ? 3.485 6.237 9.894 1.00 76.44 71 GLY A CA 1
ATOM 552 C C . GLY A 1 71 ? 4.299 7.406 10.446 1.00 76.44 71 GLY A C 1
ATOM 553 O O . GLY A 1 71 ? 4.601 7.478 11.638 1.00 76.44 71 GLY A O 1
ATOM 554 N N . SER A 1 72 ? 4.557 8.394 9.592 1.00 75.94 72 SER A N 1
ATOM 555 C CA . SER A 1 72 ? 5.288 9.625 9.934 1.00 75.94 72 SER A CA 1
ATOM 556 C C . SER A 1 72 ? 4.691 10.412 11.113 1.00 75.94 72 SER A C 1
ATOM 558 O O . SER A 1 72 ? 5.403 11.129 11.810 1.00 75.94 72 SER A O 1
ATOM 560 N N . ALA A 1 73 ? 3.395 10.243 11.392 1.00 77.62 73 ALA A N 1
ATOM 561 C CA . ALA A 1 73 ? 2.713 10.828 12.548 1.00 77.62 73 ALA A CA 1
ATOM 562 C C . ALA A 1 73 ? 2.989 10.103 13.888 1.00 77.62 73 ALA A C 1
ATOM 564 O O . ALA A 1 73 ? 2.459 10.512 14.924 1.00 77.62 73 ALA A O 1
ATOM 565 N N . GLY A 1 74 ? 3.766 9.013 13.882 1.00 84.81 74 GLY A N 1
ATOM 566 C CA . GLY A 1 74 ? 4.157 8.254 15.074 1.00 84.81 74 GLY A CA 1
ATOM 567 C C . GLY A 1 74 ? 3.022 7.470 15.740 1.00 84.81 74 GLY A C 1
ATOM 568 O O . GLY A 1 74 ? 3.124 7.119 16.915 1.00 84.81 74 GLY A O 1
ATOM 569 N N . LYS A 1 75 ? 1.916 7.224 15.028 1.00 89.06 75 LYS A N 1
ATOM 570 C CA . LYS A 1 75 ? 0.749 6.484 15.532 1.00 89.06 75 LYS A CA 1
ATOM 571 C C . LYS A 1 75 ? 0.316 5.408 14.534 1.00 89.06 75 LYS A C 1
ATOM 573 O O . LYS A 1 75 ? 0.476 5.623 13.330 1.00 89.06 75 LYS A O 1
ATOM 578 N N . PRO A 1 76 ? -0.239 4.281 15.014 1.00 92.88 76 PRO A N 1
ATOM 579 C CA . PRO A 1 76 ? -0.839 3.286 14.141 1.00 92.88 76 PRO A CA 1
ATOM 580 C C . PRO A 1 76 ? -2.168 3.791 13.558 1.00 92.88 76 PRO A C 1
ATOM 582 O O . PRO A 1 76 ? -2.868 4.602 14.172 1.00 92.88 76 PRO A O 1
ATOM 585 N N . PHE A 1 77 ? -2.526 3.272 12.387 1.00 94.75 77 PHE A N 1
ATOM 586 C CA . PHE A 1 77 ? -3.782 3.543 11.683 1.00 94.75 77 PHE A CA 1
ATOM 587 C C . PHE A 1 77 ? -4.650 2.292 11.678 1.00 94.75 77 PHE A C 1
ATOM 589 O O . PHE A 1 77 ? -4.119 1.189 11.660 1.00 94.75 77 PHE A O 1
ATOM 596 N N . ASN A 1 78 ? -5.977 2.426 11.663 1.00 96.50 78 ASN A N 1
ATOM 597 C CA . ASN A 1 78 ? -6.822 1.258 11.414 1.00 96.50 78 ASN A CA 1
ATOM 598 C C . ASN A 1 78 ? -6.977 0.983 9.912 1.00 96.50 78 ASN A C 1
ATOM 600 O O . ASN A 1 78 ? -6.820 1.885 9.082 1.00 96.50 78 ASN A O 1
ATOM 604 N N . LEU A 1 79 ? -7.312 -0.260 9.557 1.00 96.62 79 LEU A N 1
ATOM 605 C CA . LEU A 1 79 ? -7.477 -0.665 8.157 1.00 96.62 79 LEU A CA 1
ATOM 606 C C . LEU A 1 79 ? -8.543 0.167 7.419 1.00 96.62 79 LEU A C 1
ATOM 608 O O . LEU A 1 79 ? -8.370 0.496 6.247 1.00 96.62 79 LEU A O 1
ATOM 612 N N . ARG A 1 80 ? -9.631 0.562 8.094 1.00 97.44 80 ARG A N 1
ATOM 613 C CA . ARG A 1 80 ? -10.666 1.434 7.516 1.00 97.44 80 ARG A CA 1
ATOM 614 C C . ARG A 1 80 ? -10.089 2.773 7.065 1.00 97.44 80 ARG A C 1
ATOM 616 O O . ARG A 1 80 ? -10.423 3.238 5.979 1.00 97.44 80 ARG A O 1
ATOM 623 N N . TRP A 1 81 ? -9.252 3.390 7.894 1.00 96.00 81 TRP A N 1
ATOM 624 C CA . TRP A 1 81 ? -8.601 4.655 7.579 1.00 96.00 81 TRP A CA 1
ATOM 625 C C . TRP A 1 81 ? -7.639 4.489 6.405 1.00 96.00 81 TRP A C 1
ATOM 627 O O . TRP A 1 81 ? -7.684 5.297 5.484 1.00 96.00 81 TRP A O 1
ATOM 637 N N . ILE A 1 82 ? -6.847 3.409 6.392 1.00 95.12 82 ILE A N 1
ATOM 638 C CA . ILE A 1 82 ? -5.923 3.109 5.288 1.00 95.12 82 ILE A CA 1
ATOM 639 C C . ILE A 1 82 ? -6.694 2.994 3.967 1.00 95.12 82 ILE A C 1
ATOM 641 O O . ILE A 1 82 ? -6.340 3.656 2.998 1.00 95.12 82 ILE A O 1
ATOM 645 N N . TYR A 1 83 ? -7.802 2.248 3.929 1.00 95.56 83 TYR A N 1
ATOM 646 C CA . TYR A 1 83 ? -8.629 2.168 2.721 1.00 95.56 83 TYR A CA 1
ATOM 647 C C . TYR A 1 83 ? -9.196 3.517 2.279 1.00 95.56 83 TYR A C 1
ATOM 649 O O . TYR A 1 83 ? -9.207 3.798 1.086 1.00 95.56 83 TYR A O 1
ATOM 657 N N . ALA A 1 84 ? -9.670 4.341 3.215 1.00 95.88 84 ALA A N 1
ATOM 658 C CA . ALA A 1 84 ? -10.198 5.663 2.889 1.00 95.88 84 ALA A CA 1
ATOM 659 C C . ALA A 1 84 ? -9.111 6.621 2.377 1.00 95.88 84 ALA A C 1
ATOM 661 O O . ALA A 1 84 ? -9.416 7.512 1.596 1.00 95.88 84 ALA A O 1
ATOM 662 N N . HIS A 1 85 ? -7.865 6.443 2.817 1.00 93.69 85 HIS A N 1
ATOM 663 C CA . HIS A 1 85 ? -6.725 7.244 2.384 1.00 93.69 85 HIS A CA 1
ATOM 664 C C . HIS A 1 85 ? -6.193 6.843 0.998 1.00 93.69 85 HIS A C 1
ATOM 666 O O . HIS A 1 85 ? -5.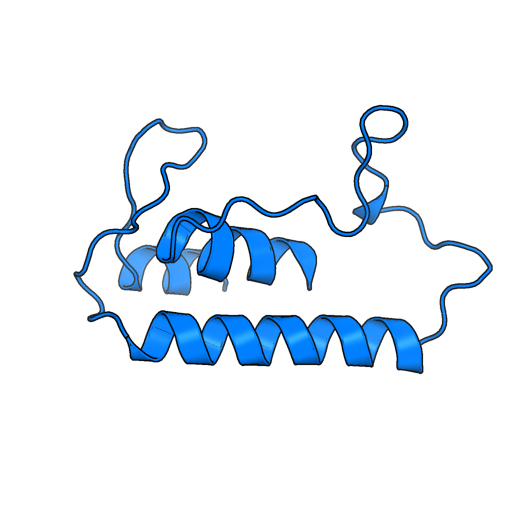618 7.672 0.302 1.00 93.69 85 HIS A O 1
ATOM 672 N N . MET A 1 86 ? -6.387 5.585 0.596 1.00 93.00 86 MET A N 1
ATOM 673 C CA . MET A 1 86 ? -5.922 5.041 -0.688 1.00 93.00 86 MET A CA 1
ATOM 674 C C . MET A 1 86 ? -6.799 5.417 -1.897 1.00 93.00 86 MET A C 1
ATOM 676 O O . MET A 1 86 ? -6.460 5.053 -3.023 1.00 93.00 86 MET A O 1
ATOM 680 N N . ILE A 1 87 ? -7.931 6.090 -1.672 1.00 88.69 87 ILE A N 1
ATOM 681 C CA . ILE A 1 87 ? -8.893 6.526 -2.700 1.00 88.69 87 ILE A CA 1
ATOM 682 C C . ILE A 1 87 ? -8.701 8.017 -2.961 1.00 88.69 87 ILE A C 1
ATOM 684 O O . ILE A 1 87 ? -8.642 8.388 -4.155 1.00 88.69 87 ILE A O 1
#

Mean predicted aligned error: 3.84 Å

Radius of gyration: 13.81 Å; Cα contacts (8 Å, |Δi|>4): 97; chains: 1; bounding box: 32×22×36 Å

Solvent-accessible surface area (backbone atoms only — not comparable to full-atom values): 5019 Å² total; per-residue (Å²): 106,41,59,59,42,37,44,54,30,35,27,29,40,63,43,46,91,71,81,68,87,53,41,41,98,92,39,70,65,32,73,80,53,84,57,93,85,67,44,71,70,58,54,50,50,52,32,52,51,27,53,52,49,27,53,58,45,52,72,78,53,54,56,81,40,66,24,66,20,60,50,96,86,74,47,60,50,31,46,49,56,53,58,64,70,76,109

pLDDT: mean 91.55, std 5.33, range [75.94, 97.62]

Nearest PDB structures (foldseek):
  2nsg-assembly1_A  TM=5.291E-01  e=1.200E+00  Corynebacterium glutamicum
  2p1a-assembly1_B  TM=5.031E-01  e=6.232E+00  Bacillus cereus ATCC 10987

Sequence (87 aa):
LAEVERFWFREILAGEELPDLYSTEEDPDGDFTVAESATWAGTESVWRAEIAAARRNAAAYGLDDLSRGVGSAGKPFNLRWIYAHMI

Secondary structure (DSSP, 8-state):
-HHHHHIIIIIITT------SS--SS-TTGGGS--TT--HHHHHHHHHHHHHHHHHHHTTS-TTPBPSS--TTSS--BHHHHHHHT-

Foldseek 3Di:
DLQLLCCLQPCQAVVDDDDGPQADPVRNPRVVDDDPPDDPVVVVVSSVVSVVSSVVRCVVFDQQDWGPHADPVRGTDGNVVSVVVVD